Protein AF-A0A957DTJ6-F1 (afdb_monomer_lite)

Secondary structure (DSSP, 8-state):
--HHHHHHHHHHHHHHHHHHS----TTS-HHHHHHHHHHHHHHHHHHHHHHHHHHHHHHHHHHHHHTTS--TT---EEEEE--TT-SSEEEEEESSEEEEEESGGG-EEEEEEGGG-----------

Sequence (127 aa):
MTIKEAQARIKARVWQSVAQADLDLSALDKTTLESFVDLVTESALLEIDSELDTSMLATAKTEASEDEEEDEFGEEVLWQGRPLLSLVLNYTITNERIKITSGLLGKAHENVELIRVQDVDHSQTFG

Radius of gyration: 20.66 Å; chains: 1; bounding box: 50×24×60 Å

Foldseek 3Di:
DDPVVLLVVLLVVLVVVVVVDPDPPVPDDPVRVSVVSNVVSVVVLQVVQVVVFVVVVVVVVVVVVVVVPDPPPDWAWPDKDDPRSDPFWIWTDTPFWIWIFGDDVRPDIDTGGPVNCDDDDDDDDDD

pLDDT: mean 83.75, std 14.14, range [44.56, 96.25]

Structure (mmCIF, N/CA/C/O backbone):
data_AF-A0A957DTJ6-F1
#
_entry.id   AF-A0A957DTJ6-F1
#
loop_
_atom_site.group_PDB
_atom_site.id
_atom_site.type_symbol
_atom_site.label_atom_id
_atom_site.label_alt_id
_atom_site.label_comp_id
_atom_site.label_asym_id
_atom_site.label_entity_id
_atom_site.label_seq_id
_atom_site.pdbx_PDB_ins_code
_atom_site.Cartn_x
_atom_site.Cartn_y
_atom_site.Cartn_z
_atom_site.occupancy
_atom_site.B_iso_or_equiv
_atom_site.auth_seq_id
_atom_site.auth_comp_id
_atom_site.auth_asym_id
_atom_site.auth_atom_id
_atom_site.pdbx_PDB_model_num
ATOM 1 N N . MET A 1 1 ? -0.735 -13.110 1.089 1.00 58.22 1 MET A N 1
ATOM 2 C CA . MET A 1 1 ? -1.513 -12.390 2.113 1.00 58.22 1 MET A CA 1
ATOM 3 C C . MET A 1 1 ? -2.162 -11.217 1.420 1.00 58.22 1 MET A C 1
ATOM 5 O O . MET A 1 1 ? -1.460 -10.497 0.720 1.00 58.22 1 MET A O 1
ATOM 9 N N . THR A 1 2 ? -3.476 -11.080 1.521 1.00 71.81 2 THR A N 1
ATOM 10 C CA . THR A 1 2 ? -4.177 -9.940 0.916 1.00 71.81 2 THR A CA 1
ATOM 11 C C . THR A 1 2 ? -4.127 -8.732 1.854 1.00 71.81 2 THR A C 1
ATOM 13 O O . THR A 1 2 ? -4.026 -8.889 3.071 1.00 71.81 2 THR A O 1
ATOM 16 N N . ILE A 1 3 ? -4.223 -7.516 1.310 1.00 78.38 3 ILE A N 1
ATOM 17 C CA . ILE A 1 3 ? -4.280 -6.278 2.113 1.00 78.38 3 ILE A CA 1
ATOM 18 C C . ILE A 1 3 ? -5.437 -6.346 3.124 1.00 78.38 3 ILE A C 1
ATOM 20 O O . ILE A 1 3 ? -5.275 -5.999 4.291 1.00 78.38 3 ILE A O 1
ATOM 24 N N . LYS A 1 4 ? -6.579 -6.907 2.709 1.00 83.00 4 LYS A N 1
ATOM 25 C CA . LYS A 1 4 ? -7.757 -7.101 3.568 1.00 83.00 4 LYS A CA 1
ATOM 26 C C . LYS A 1 4 ? -7.481 -8.031 4.754 1.00 83.00 4 LYS A C 1
ATOM 28 O O . LYS A 1 4 ? -7.942 -7.763 5.859 1.00 83.00 4 LYS A O 1
ATOM 33 N N . GLU A 1 5 ? -6.705 -9.098 4.557 1.00 84.62 5 GLU A N 1
ATOM 34 C CA . GLU A 1 5 ? -6.275 -9.980 5.655 1.00 84.62 5 GLU A CA 1
ATOM 35 C C . GLU A 1 5 ? -5.333 -9.265 6.631 1.00 84.62 5 GLU A C 1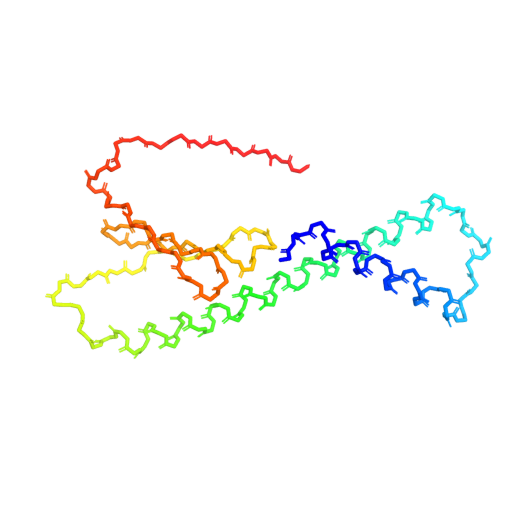
ATOM 37 O O . GLU A 1 5 ? -5.429 -9.469 7.843 1.00 84.62 5 GLU A O 1
ATOM 42 N N . ALA A 1 6 ? -4.417 -8.435 6.119 1.00 84.00 6 ALA A N 1
ATOM 43 C CA . ALA A 1 6 ? -3.513 -7.645 6.950 1.00 84.00 6 ALA A CA 1
ATOM 44 C C . ALA A 1 6 ? -4.282 -6.621 7.793 1.00 84.00 6 ALA A C 1
ATOM 46 O O . ALA A 1 6 ? -4.138 -6.621 9.016 1.00 84.00 6 ALA A O 1
ATOM 47 N N . GLN A 1 7 ? -5.170 -5.849 7.163 1.00 88.75 7 GLN A N 1
ATOM 48 C CA . GLN A 1 7 ? -6.058 -4.899 7.830 1.00 88.75 7 GLN A CA 1
ATOM 49 C C . GLN A 1 7 ? -6.900 -5.576 8.917 1.00 88.75 7 GLN A C 1
ATOM 51 O O . GLN A 1 7 ? -6.922 -5.111 10.053 1.00 88.75 7 GLN A O 1
ATOM 56 N N . ALA A 1 8 ? -7.541 -6.710 8.610 1.00 92.81 8 ALA A N 1
ATOM 57 C CA . ALA A 1 8 ? -8.366 -7.434 9.578 1.00 92.81 8 ALA A CA 1
ATOM 58 C C . ALA A 1 8 ? -7.559 -7.904 10.799 1.00 92.81 8 ALA A C 1
ATOM 60 O O . ALA A 1 8 ? -8.027 -7.797 11.934 1.00 92.81 8 ALA A O 1
ATOM 61 N N . ARG A 1 9 ? -6.329 -8.393 10.590 1.00 92.00 9 ARG A N 1
ATOM 62 C CA . ARG A 1 9 ? -5.455 -8.829 11.688 1.00 92.00 9 ARG A CA 1
ATOM 63 C C . ARG A 1 9 ? -4.956 -7.660 12.536 1.00 92.00 9 ARG A C 1
ATOM 65 O O . ARG A 1 9 ? -4.907 -7.804 13.756 1.00 92.00 9 ARG A O 1
ATOM 72 N N . ILE A 1 10 ? -4.600 -6.530 11.921 1.00 93.12 10 ILE A N 1
ATOM 73 C CA . ILE A 1 10 ? -4.205 -5.317 12.654 1.00 93.12 10 ILE A CA 1
ATOM 74 C C . ILE A 1 10 ? -5.397 -4.801 13.461 1.00 93.12 10 ILE A C 1
ATOM 76 O O . ILE A 1 10 ? -5.270 -4.636 14.671 1.00 93.12 10 ILE A O 1
ATOM 80 N N . LYS A 1 11 ? -6.581 -4.681 12.849 1.00 96.12 11 LYS A N 1
ATOM 81 C CA . LYS A 1 11 ? -7.815 -4.273 13.537 1.00 96.12 11 LYS A CA 1
ATOM 82 C C . LYS A 1 11 ? -8.124 -5.167 14.740 1.00 96.12 11 LYS A C 1
ATOM 84 O O . LYS A 1 11 ? -8.410 -4.671 15.827 1.00 96.12 11 LYS A O 1
ATOM 89 N N . ALA A 1 12 ? -8.020 -6.488 14.580 1.00 96.25 12 ALA A N 1
ATOM 90 C CA . ALA A 1 12 ? -8.219 -7.438 15.676 1.00 96.25 12 ALA A CA 1
ATOM 91 C C . ALA A 1 12 ? -7.196 -7.253 16.811 1.00 96.25 12 ALA A C 1
ATOM 93 O O . ALA A 1 12 ? -7.561 -7.322 17.985 1.00 96.25 12 ALA A O 1
ATOM 94 N N . ARG A 1 13 ? -5.927 -6.983 16.475 1.00 95.38 13 ARG A N 1
ATOM 95 C CA . ARG A 1 13 ? -4.882 -6.664 17.457 1.00 95.38 13 ARG A CA 1
ATOM 96 C C . ARG A 1 13 ? -5.172 -5.367 18.205 1.00 95.38 13 ARG A C 1
ATOM 98 O O . ARG A 1 13 ? -5.040 -5.363 19.423 1.00 95.38 13 ARG A O 1
ATOM 105 N N . VAL A 1 14 ? -5.608 -4.315 17.513 1.00 94.88 14 VAL A N 1
ATOM 106 C CA . VAL A 1 14 ? -5.985 -3.040 18.145 1.00 94.88 14 VAL A CA 1
ATOM 107 C C . VAL A 1 14 ? -7.130 -3.260 19.133 1.00 94.88 14 VAL A C 1
ATOM 109 O O . VAL A 1 14 ? -7.008 -2.871 20.290 1.00 94.88 14 VAL A O 1
ATOM 112 N N . TRP A 1 15 ? -8.192 -3.971 18.737 1.00 95.50 15 TRP A N 1
ATOM 113 C CA . TRP A 1 15 ? -9.288 -4.323 19.649 1.00 95.50 15 TRP A CA 1
ATOM 114 C C . TRP A 1 15 ? -8.828 -5.113 20.870 1.00 95.50 15 TRP A C 1
ATOM 116 O O . TRP A 1 15 ? -9.254 -4.830 21.989 1.00 95.50 15 TRP A O 1
ATOM 126 N N . GLN A 1 16 ? -7.949 -6.096 20.669 1.00 94.69 16 GLN A N 1
ATOM 127 C CA . GLN A 1 16 ? -7.376 -6.864 21.769 1.00 94.69 16 GLN A CA 1
ATOM 128 C C . GLN A 1 16 ? -6.608 -5.956 22.739 1.00 94.69 16 GLN A C 1
ATOM 130 O O . GLN A 1 16 ? -6.773 -6.091 23.949 1.00 94.69 16 GLN A O 1
ATOM 135 N N . SER A 1 17 ? -5.798 -5.030 22.225 1.00 93.88 17 SER A N 1
ATOM 136 C CA . SER A 1 17 ? -5.056 -4.067 23.040 1.00 93.88 17 SER A CA 1
ATOM 137 C C . SER A 1 17 ? -5.982 -3.117 23.790 1.00 93.88 17 SER A C 1
ATOM 139 O O . SER A 1 17 ? -5.761 -2.890 24.972 1.00 93.88 17 SER A O 1
ATOM 141 N N . VAL A 1 18 ? -7.046 -2.625 23.152 1.00 91.38 18 VAL A N 1
ATOM 142 C CA . VAL A 1 18 ? -8.070 -1.789 23.797 1.00 91.38 18 VAL A CA 1
ATOM 143 C C . VAL A 1 18 ? -8.731 -2.533 24.960 1.00 91.38 18 VAL A C 1
ATOM 145 O O . VAL A 1 18 ? -8.869 -1.971 26.037 1.00 91.38 18 VAL A O 1
ATOM 148 N N . ALA A 1 19 ? -9.083 -3.810 24.778 1.00 89.44 19 ALA A N 1
ATOM 149 C CA . ALA A 1 19 ? -9.712 -4.622 25.822 1.00 89.44 19 ALA A CA 1
ATOM 150 C C . ALA A 1 19 ? -8.771 -4.981 26.988 1.00 89.44 19 ALA A C 1
ATOM 152 O O . ALA A 1 19 ? -9.236 -5.318 28.074 1.00 89.44 19 ALA A O 1
ATOM 153 N N . GLN A 1 20 ? -7.457 -4.969 26.752 1.00 91.56 20 GLN A N 1
ATOM 154 C CA . GLN A 1 20 ? -6.433 -5.242 27.765 1.00 91.56 20 GLN A CA 1
ATOM 155 C C . GLN A 1 20 ? -5.899 -3.971 28.430 1.00 91.56 20 GLN A C 1
ATOM 157 O O . GLN A 1 20 ? -5.244 -4.060 29.468 1.00 91.56 20 GLN A O 1
ATOM 162 N N . ALA A 1 21 ? -6.132 -2.809 27.824 1.00 89.12 21 ALA A N 1
ATOM 163 C CA . ALA A 1 21 ? -5.700 -1.537 28.357 1.00 89.12 21 ALA A CA 1
ATOM 164 C C . ALA A 1 21 ? -6.627 -1.116 29.500 1.00 89.12 21 ALA A C 1
ATOM 166 O O . ALA A 1 21 ? -7.848 -1.184 29.387 1.00 89.12 21 ALA A O 1
ATOM 167 N N . ASP A 1 22 ? -6.037 -0.639 30.592 1.00 87.56 22 ASP A N 1
ATOM 168 C CA . ASP A 1 22 ? -6.770 -0.077 31.728 1.00 87.56 22 ASP A CA 1
ATOM 169 C C . ASP A 1 22 ? -7.182 1.374 31.420 1.00 87.56 22 ASP A C 1
ATOM 171 O O . ASP A 1 22 ? -6.728 2.333 32.042 1.00 87.56 22 ASP A O 1
ATOM 175 N N . LEU A 1 23 ? -7.955 1.543 30.344 1.00 86.69 23 LEU A N 1
ATOM 176 C CA . LEU A 1 23 ? -8.466 2.830 29.883 1.00 86.69 23 LEU A CA 1
ATOM 177 C C . LEU A 1 23 ? -9.946 2.935 30.235 1.00 86.69 23 LEU A C 1
ATOM 179 O O . LEU A 1 23 ? -10.736 2.044 29.921 1.00 86.69 23 LEU A O 1
ATOM 183 N N . ASP A 1 24 ? -10.340 4.059 30.828 1.00 86.94 24 ASP A N 1
ATOM 184 C CA . ASP A 1 24 ? -11.755 4.368 30.996 1.00 86.94 24 ASP A CA 1
ATOM 185 C C . ASP A 1 24 ? -12.345 4.838 29.662 1.00 86.94 24 ASP A C 1
ATOM 187 O O . ASP A 1 24 ? -12.155 5.975 29.228 1.00 86.94 24 ASP A O 1
ATOM 191 N N . LEU A 1 25 ? -13.050 3.926 28.994 1.00 87.06 25 LEU A N 1
ATOM 192 C CA . LEU A 1 25 ? -13.730 4.173 27.721 1.00 87.06 25 LEU A CA 1
ATOM 193 C C . LEU A 1 25 ? -15.242 4.347 27.896 1.00 87.06 25 LEU A C 1
ATOM 195 O O . LEU A 1 25 ? -15.966 4.426 26.907 1.00 87.06 25 LEU A O 1
ATOM 199 N N . SER A 1 26 ? -15.733 4.412 29.139 1.00 85.81 26 SER A N 1
ATOM 200 C CA . SER A 1 26 ? -17.171 4.469 29.440 1.00 85.81 26 SER A CA 1
ATOM 201 C C . SER A 1 26 ? -17.867 5.717 28.885 1.00 85.81 26 SER A C 1
ATOM 203 O O . SER A 1 26 ? -19.078 5.705 28.670 1.00 85.81 26 SER A O 1
ATOM 205 N N . ALA A 1 27 ? -17.102 6.779 28.619 1.00 88.94 27 ALA A N 1
ATOM 206 C CA . ALA A 1 27 ? -17.588 8.025 28.038 1.00 88.94 27 ALA A CA 1
ATOM 207 C C . ALA A 1 27 ? -17.780 7.977 26.508 1.00 88.94 27 ALA A C 1
ATOM 209 O O . ALA A 1 27 ? -18.380 8.896 25.951 1.00 88.94 27 ALA A O 1
ATOM 210 N N . LEU A 1 28 ? -17.269 6.948 25.822 1.00 90.25 28 LEU A N 1
ATOM 211 C CA . LEU A 1 28 ? -17.372 6.811 24.368 1.00 90.25 28 LEU A CA 1
ATOM 212 C C . LEU A 1 28 ? -18.541 5.898 23.995 1.00 90.25 28 LEU A C 1
ATOM 214 O O . LEU A 1 28 ? -18.685 4.797 24.526 1.00 90.25 28 LEU A O 1
ATOM 218 N N . ASP A 1 29 ? -19.355 6.320 23.030 1.00 94.19 29 ASP A N 1
ATOM 219 C CA . ASP A 1 29 ? -20.317 5.412 22.419 1.00 94.19 29 ASP A CA 1
ATOM 220 C C . ASP A 1 29 ? -19.608 4.411 21.491 1.00 94.19 29 ASP A C 1
ATOM 222 O O . ASP A 1 29 ? -18.492 4.627 21.008 1.00 94.19 29 ASP A O 1
ATOM 226 N N . LYS A 1 30 ? -20.290 3.298 21.216 1.00 90.19 30 LYS A N 1
ATOM 227 C CA . LYS A 1 30 ? -19.746 2.199 20.414 1.00 90.19 30 LYS A CA 1
ATOM 228 C C . LYS A 1 30 ? -19.304 2.644 19.014 1.00 90.19 30 LYS A C 1
ATOM 230 O O . LYS A 1 30 ? -18.281 2.169 18.533 1.00 90.19 30 LYS A O 1
ATOM 235 N N . THR A 1 31 ? -20.042 3.553 18.383 1.00 95.06 31 THR A N 1
ATOM 236 C CA . THR A 1 31 ? -19.760 4.035 17.022 1.00 95.06 31 THR A CA 1
ATOM 237 C C . THR A 1 31 ? -18.474 4.849 16.998 1.00 95.06 31 THR A C 1
ATOM 239 O O . THR A 1 31 ? -17.628 4.659 16.122 1.00 95.06 31 THR A O 1
ATOM 242 N N . THR A 1 32 ? -18.301 5.728 17.988 1.00 94.75 32 THR A N 1
ATOM 243 C CA . THR A 1 32 ? -17.081 6.528 18.141 1.00 94.75 32 THR A CA 1
ATOM 244 C C . THR A 1 32 ? -15.872 5.634 18.404 1.00 94.75 32 THR A C 1
ATOM 246 O O . THR A 1 32 ? -14.827 5.821 17.782 1.00 94.75 32 THR A O 1
ATOM 249 N N . LEU A 1 33 ? -16.015 4.620 19.264 1.00 93.19 33 LEU A N 1
ATOM 250 C CA . LEU A 1 33 ? -14.932 3.675 19.541 1.00 93.19 33 LEU A CA 1
ATOM 251 C C . LEU A 1 33 ? -14.558 2.839 18.306 1.00 93.19 33 LEU A C 1
ATOM 253 O O . LEU A 1 33 ? -13.375 2.670 18.020 1.00 93.19 33 LEU A O 1
ATOM 257 N N . GLU A 1 34 ? -15.543 2.347 17.549 1.00 94.75 34 GLU A N 1
ATOM 258 C CA . GLU A 1 34 ? -15.306 1.630 16.289 1.00 94.75 34 GLU A CA 1
ATOM 259 C C . GLU A 1 34 ? -14.576 2.506 15.265 1.00 94.75 34 GLU A C 1
ATOM 261 O O . GLU A 1 34 ? -13.567 2.074 14.708 1.00 94.75 34 GLU A O 1
ATOM 266 N N . SER A 1 35 ? -15.024 3.753 15.094 1.00 95.31 35 SER A N 1
ATOM 267 C CA . SER A 1 35 ? -14.408 4.716 14.170 1.00 95.31 35 SER A CA 1
ATOM 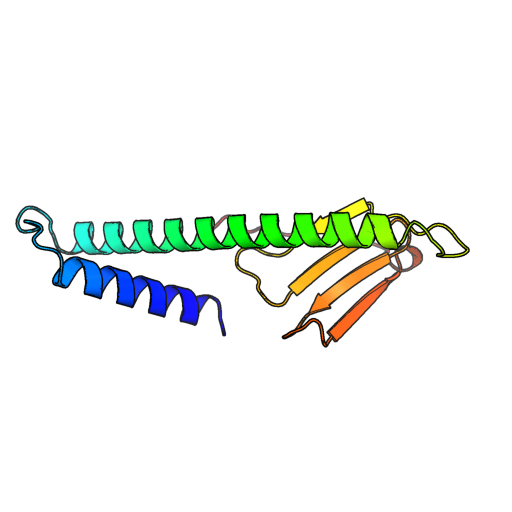268 C C . SER A 1 35 ? -12.970 5.053 14.569 1.00 95.31 35 SER A C 1
ATOM 270 O O . SER A 1 35 ? -12.096 5.170 13.714 1.00 95.31 35 SER A O 1
ATOM 272 N N . PHE A 1 36 ? -12.699 5.165 15.873 1.00 93.88 36 PHE A N 1
ATOM 273 C CA . PHE A 1 36 ? -11.347 5.373 16.385 1.00 93.88 36 PHE A CA 1
ATOM 274 C C . PHE A 1 36 ? -10.435 4.178 16.085 1.00 93.88 36 PHE A C 1
ATOM 276 O O . PHE A 1 36 ? -9.316 4.359 15.608 1.00 93.88 36 PHE A O 1
ATOM 283 N N . VAL A 1 37 ? -10.909 2.952 16.320 1.00 94.88 37 VAL A N 1
ATOM 284 C CA . VAL A 1 37 ? -10.134 1.742 16.005 1.00 94.88 37 VAL A CA 1
ATOM 285 C C . VAL A 1 37 ? -9.858 1.634 14.503 1.00 94.88 37 VAL A C 1
ATOM 287 O O . VAL A 1 37 ? -8.757 1.232 14.116 1.00 94.88 37 VAL A O 1
ATOM 290 N N . ASP A 1 38 ? -10.819 2.011 13.661 1.00 95.12 38 ASP A N 1
ATOM 291 C CA . ASP A 1 38 ? -10.631 2.060 12.210 1.00 95.12 38 ASP A CA 1
ATOM 292 C C . ASP A 1 38 ? -9.563 3.079 11.806 1.00 95.12 38 ASP A C 1
ATOM 294 O O . ASP A 1 38 ? -8.620 2.708 11.106 1.00 95.12 38 ASP A O 1
ATOM 298 N N . LEU A 1 39 ? -9.624 4.299 12.343 1.00 96.12 39 LEU A N 1
ATOM 299 C CA . LEU A 1 39 ? -8.619 5.337 12.102 1.00 96.12 39 LEU A CA 1
ATOM 300 C C . LEU A 1 39 ? -7.207 4.898 12.523 1.00 96.12 39 LEU A C 1
ATOM 302 O O . LEU A 1 39 ? -6.240 5.106 11.788 1.00 96.12 39 LEU A O 1
ATOM 306 N N . VAL A 1 40 ? -7.073 4.272 13.697 1.00 95.69 40 VAL A N 1
ATOM 307 C CA . VAL A 1 40 ? -5.784 3.758 14.191 1.00 95.69 40 VAL A CA 1
ATOM 308 C C . VAL A 1 40 ? -5.265 2.636 13.295 1.00 95.69 40 VAL A C 1
ATOM 310 O O . VAL A 1 40 ? -4.075 2.590 12.990 1.00 95.69 40 VAL A O 1
ATOM 313 N N . THR A 1 41 ? -6.147 1.737 12.853 1.00 94.56 41 THR A N 1
ATOM 314 C CA . THR A 1 41 ? -5.781 0.642 11.945 1.00 94.56 41 THR A CA 1
ATOM 315 C C . THR A 1 41 ? -5.284 1.183 10.607 1.00 94.56 41 THR A C 1
ATOM 317 O O . THR A 1 41 ? -4.273 0.707 10.097 1.00 94.56 41 THR A O 1
ATOM 320 N N . GLU A 1 42 ? -5.979 2.171 10.046 1.00 92.81 42 GLU A N 1
ATOM 321 C CA . GLU A 1 42 ? -5.600 2.821 8.792 1.00 92.81 42 GLU A CA 1
ATOM 322 C C . GLU A 1 42 ? -4.262 3.551 8.923 1.0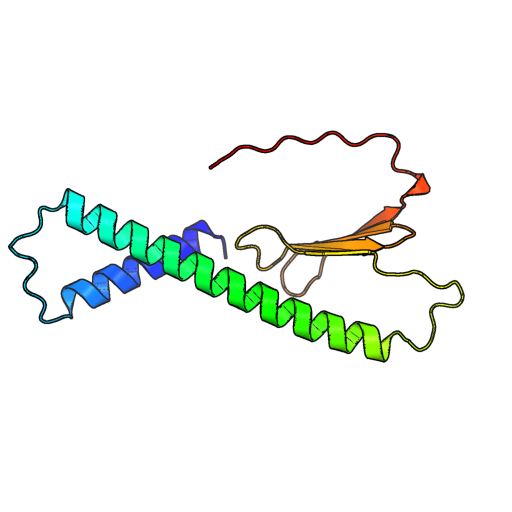0 92.81 42 GLU A C 1
ATOM 324 O O . GLU A 1 42 ? -3.361 3.332 8.118 1.00 92.81 42 GLU A O 1
ATOM 329 N N . SER A 1 43 ? -4.086 4.327 9.993 1.00 93.69 43 SER A N 1
ATOM 330 C CA . SER A 1 43 ? -2.829 5.034 10.262 1.00 93.69 43 SER A CA 1
ATOM 331 C C . SER A 1 43 ? -1.651 4.063 10.410 1.00 93.69 43 SER A C 1
ATOM 333 O O . SER A 1 43 ? -0.582 4.297 9.857 1.00 93.69 43 SER A O 1
ATOM 335 N N . ALA A 1 44 ? -1.850 2.932 11.097 1.00 92.56 44 ALA A N 1
ATOM 336 C CA . ALA A 1 44 ? -0.825 1.897 11.230 1.00 92.56 44 ALA A CA 1
ATOM 337 C C . ALA A 1 44 ? -0.474 1.234 9.888 1.00 92.56 44 ALA A C 1
ATOM 339 O O . ALA A 1 44 ? 0.684 0.901 9.652 1.00 92.56 44 ALA A O 1
ATOM 340 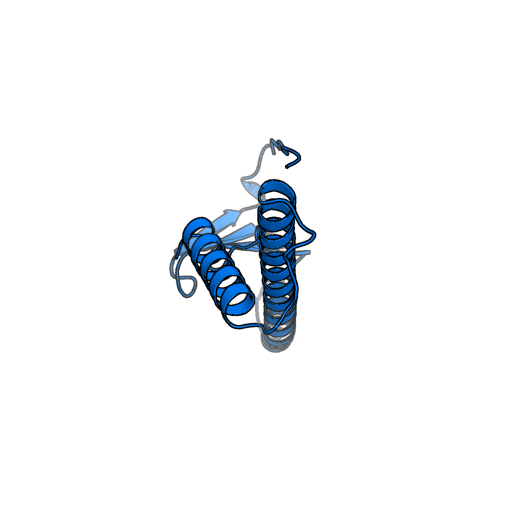N N . LEU A 1 45 ? -1.460 1.029 9.009 1.00 90.56 45 LEU A N 1
ATOM 341 C CA . LEU A 1 45 ? -1.216 0.504 7.666 1.00 90.56 45 LEU A CA 1
ATOM 342 C C . LEU A 1 45 ? -0.394 1.482 6.823 1.00 90.56 45 LEU A C 1
ATOM 344 O O . LEU A 1 45 ? 0.548 1.046 6.169 1.00 90.56 45 LEU A O 1
ATOM 348 N N . LEU A 1 46 ? -0.722 2.775 6.863 1.00 91.06 46 LEU A N 1
ATOM 349 C CA . LEU A 1 46 ? 0.017 3.808 6.134 1.00 91.06 46 LEU A CA 1
ATOM 350 C C . LEU A 1 46 ? 1.465 3.936 6.620 1.00 91.06 46 LEU A C 1
ATOM 352 O O . LEU A 1 46 ? 2.367 4.071 5.801 1.00 91.06 46 LEU A O 1
ATOM 356 N N . GLU A 1 47 ? 1.701 3.822 7.927 1.00 92.25 47 GLU A N 1
ATOM 357 C CA . GLU A 1 47 ? 3.060 3.827 8.479 1.00 92.25 47 GLU A CA 1
ATOM 358 C C . GLU A 1 47 ? 3.876 2.627 7.980 1.00 92.25 47 GLU A C 1
ATOM 360 O O . GLU A 1 47 ? 5.004 2.779 7.518 1.00 92.25 47 GLU A O 1
ATOM 365 N N . ILE A 1 48 ? 3.284 1.425 8.003 1.00 88.31 48 ILE A N 1
ATOM 366 C CA . ILE A 1 48 ? 3.926 0.221 7.454 1.00 88.31 48 ILE A CA 1
ATOM 367 C C . ILE A 1 48 ? 4.241 0.411 5.968 1.00 88.31 48 ILE A C 1
ATOM 369 O O . ILE A 1 48 ? 5.287 -0.037 5.502 1.00 88.31 48 ILE A O 1
ATOM 373 N N . ASP A 1 49 ? 3.349 1.057 5.221 1.00 89.12 49 ASP A N 1
ATOM 374 C CA . ASP A 1 49 ? 3.580 1.346 3.812 1.00 89.12 49 ASP A CA 1
ATOM 375 C C . ASP A 1 49 ? 4.764 2.299 3.602 1.00 89.12 49 ASP A C 1
ATOM 377 O O . ASP A 1 49 ? 5.656 2.012 2.810 1.00 89.12 49 ASP A O 1
ATOM 381 N N . SER A 1 50 ? 4.842 3.379 4.375 1.00 87.94 50 SER A N 1
ATOM 382 C CA . SER A 1 50 ? 5.969 4.317 4.324 1.00 87.94 50 SER A CA 1
ATOM 383 C C . SER A 1 50 ? 7.316 3.638 4.624 1.00 87.94 50 SER A C 1
ATOM 385 O O . SER A 1 50 ? 8.327 3.895 3.962 1.00 87.94 50 SER A O 1
ATOM 387 N N . GLU A 1 51 ? 7.342 2.722 5.594 1.00 88.00 51 GLU A N 1
ATOM 388 C CA . GLU A 1 51 ? 8.542 1.947 5.934 1.00 88.00 51 GLU A CA 1
ATOM 389 C C . GLU A 1 51 ? 8.969 1.004 4.800 1.00 88.00 51 GLU A C 1
ATOM 391 O O . GLU A 1 51 ? 10.156 0.878 4.487 1.00 88.00 51 GLU A O 1
ATOM 396 N N . LEU A 1 52 ? 8.005 0.362 4.138 1.00 84.88 52 LEU A N 1
ATOM 397 C CA . LEU A 1 52 ? 8.274 -0.506 2.994 1.00 84.88 52 LEU A CA 1
ATOM 398 C C . LEU A 1 52 ? 8.821 0.285 1.793 1.00 84.88 52 LEU A C 1
ATOM 400 O O . LEU A 1 52 ? 9.743 -0.194 1.132 1.00 84.88 52 LEU A O 1
ATOM 404 N N . ASP A 1 53 ? 8.318 1.498 1.544 1.00 82.69 53 ASP A N 1
ATOM 405 C CA . ASP A 1 53 ? 8.872 2.401 0.523 1.00 82.69 53 ASP A CA 1
ATOM 406 C C . ASP A 1 53 ? 10.313 2.801 0.849 1.00 82.69 53 ASP A C 1
ATOM 408 O O . ASP A 1 53 ? 11.191 2.739 -0.012 1.00 82.69 53 ASP A O 1
ATOM 412 N N . THR A 1 54 ? 10.584 3.146 2.108 1.00 82.38 54 THR A N 1
ATOM 413 C CA . THR A 1 54 ? 11.930 3.523 2.561 1.00 82.38 54 THR A CA 1
ATOM 414 C C . THR A 1 54 ? 12.920 2.368 2.401 1.00 82.38 54 THR A C 1
ATOM 416 O O . THR A 1 54 ? 14.034 2.568 1.913 1.00 82.38 54 THR A O 1
ATOM 419 N N . SER A 1 55 ? 12.510 1.145 2.755 1.00 78.75 55 SER A N 1
ATOM 420 C CA . SER A 1 55 ? 13.328 -0.056 2.559 1.00 78.75 55 SER A CA 1
ATOM 421 C C . SER A 1 55 ? 13.619 -0.316 1.080 1.00 78.75 55 SER A C 1
ATOM 423 O O . SER A 1 55 ? 14.749 -0.654 0.743 1.00 78.75 55 SER A O 1
ATOM 425 N N . MET A 1 56 ? 12.627 -0.156 0.201 1.00 73.25 56 MET A N 1
ATOM 426 C CA . MET A 1 56 ? 12.801 -0.336 -1.244 1.00 73.25 56 MET A CA 1
ATOM 427 C C . MET A 1 56 ? 13.756 0.701 -1.835 1.00 73.25 56 MET A C 1
ATOM 429 O O . MET A 1 56 ? 14.660 0.342 -2.583 1.00 73.25 56 MET A O 1
ATOM 433 N N . LEU A 1 57 ? 13.601 1.975 -1.467 1.00 68.81 57 LEU A N 1
ATOM 434 C CA . LEU A 1 57 ? 14.499 3.046 -1.907 1.00 68.81 57 LEU A CA 1
ATOM 435 C C . LEU A 1 57 ? 15.942 2.810 -1.441 1.00 68.81 57 LEU A C 1
ATOM 437 O O . LEU A 1 57 ? 16.885 3.130 -2.165 1.00 68.81 57 LEU A O 1
ATOM 441 N N . ALA A 1 58 ? 16.131 2.234 -0.251 1.00 69.25 58 ALA A N 1
ATOM 442 C CA . ALA A 1 58 ? 17.451 1.848 0.233 1.00 69.25 58 ALA A CA 1
ATOM 443 C C . ALA A 1 58 ? 18.065 0.721 -0.617 1.00 69.25 58 ALA A C 1
ATOM 445 O O . ALA A 1 58 ? 19.225 0.837 -1.006 1.00 69.25 58 ALA A O 1
ATOM 446 N N . THR A 1 59 ? 17.293 -0.319 -0.954 1.00 65.75 59 THR A N 1
ATOM 447 C CA . THR A 1 59 ? 17.741 -1.413 -1.835 1.00 65.75 59 THR A CA 1
ATOM 448 C C . THR A 1 59 ? 18.058 -0.917 -3.244 1.00 65.75 59 THR A C 1
ATOM 450 O O . THR A 1 59 ? 19.131 -1.214 -3.753 1.00 65.75 59 THR A O 1
ATOM 453 N N . ALA A 1 60 ? 17.197 -0.082 -3.832 1.00 62.06 60 ALA A N 1
ATOM 454 C CA . ALA A 1 60 ? 17.412 0.501 -5.154 1.00 62.06 60 ALA A CA 1
ATOM 455 C C . ALA A 1 60 ? 18.683 1.354 -5.229 1.00 62.06 60 ALA A C 1
ATOM 457 O O . ALA A 1 60 ? 19.380 1.345 -6.235 1.00 62.06 60 ALA A O 1
ATOM 458 N N . LYS A 1 61 ? 19.015 2.085 -4.158 1.00 59.25 61 LYS A N 1
ATOM 459 C CA . LYS A 1 61 ? 20.256 2.863 -4.093 1.00 59.25 61 LYS A CA 1
ATOM 460 C C . LYS A 1 61 ? 21.497 1.969 -4.026 1.00 59.25 61 LYS A C 1
ATOM 462 O O . LYS A 1 61 ? 22.541 2.358 -4.542 1.0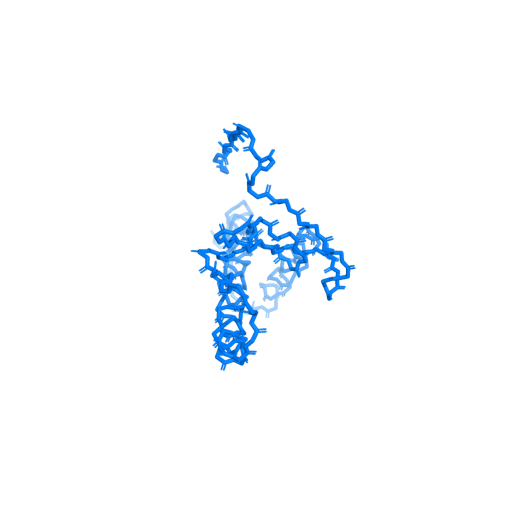0 59.25 61 LYS A O 1
ATOM 467 N N . THR A 1 62 ? 21.397 0.807 -3.384 1.00 58.50 62 THR A N 1
ATOM 468 C CA . THR A 1 62 ? 22.470 -0.195 -3.351 1.00 58.50 62 THR A CA 1
ATOM 469 C C . THR A 1 62 ? 22.622 -0.890 -4.704 1.00 58.50 62 THR A C 1
ATOM 471 O O . THR A 1 62 ? 23.731 -0.943 -5.211 1.00 58.50 62 THR A O 1
ATOM 474 N N . GLU A 1 63 ? 21.528 -1.311 -5.340 1.00 54.69 63 GLU A N 1
ATOM 475 C CA . GLU A 1 63 ? 21.559 -1.917 -6.683 1.00 54.69 63 GLU A CA 1
ATOM 476 C C . GLU A 1 63 ? 22.058 -0.919 -7.740 1.00 54.69 63 GLU A C 1
ATOM 478 O O . GLU A 1 63 ? 22.967 -1.234 -8.492 1.00 54.69 63 GLU A O 1
ATOM 483 N N . ALA A 1 64 ? 21.607 0.339 -7.707 1.00 53.50 64 ALA A N 1
ATOM 484 C CA . ALA A 1 64 ? 22.100 1.384 -8.609 1.00 53.50 64 ALA A CA 1
ATOM 485 C C . ALA A 1 64 ? 23.584 1.743 -8.410 1.00 53.50 64 ALA A C 1
ATOM 487 O O . ALA A 1 64 ? 24.150 2.404 -9.268 1.00 53.50 64 ALA A O 1
ATOM 488 N N . SER A 1 65 ? 24.208 1.356 -7.290 1.00 51.41 65 SER A N 1
ATOM 489 C CA . SER A 1 65 ? 25.655 1.524 -7.080 1.00 51.41 65 SER A CA 1
ATOM 490 C C . SER A 1 65 ? 26.466 0.257 -7.373 1.00 51.41 65 SER A C 1
ATOM 492 O O . SER A 1 65 ? 27.689 0.339 -7.450 1.00 51.41 65 SER A O 1
ATOM 494 N N . GLU A 1 66 ? 25.806 -0.886 -7.577 1.00 45.56 66 GLU A N 1
ATOM 495 C CA . GLU A 1 66 ? 26.415 -2.134 -8.058 1.00 45.56 66 GLU A CA 1
ATOM 496 C C . GLU A 1 66 ? 26.233 -2.305 -9.585 1.00 45.56 66 GLU A C 1
ATOM 498 O O . GLU A 1 66 ? 27.126 -2.842 -10.233 1.00 45.56 66 GLU A O 1
ATOM 503 N N . ASP A 1 67 ? 25.169 -1.745 -10.177 1.00 44.88 67 ASP A N 1
ATOM 504 C CA . ASP A 1 67 ? 24.876 -1.729 -11.625 1.00 44.88 67 ASP A CA 1
ATOM 505 C C . ASP A 1 67 ? 25.578 -0.582 -12.398 1.00 44.88 67 ASP A C 1
ATOM 507 O O . ASP A 1 67 ? 25.388 -0.423 -13.604 1.00 44.88 67 ASP A O 1
ATOM 511 N N . GLU A 1 68 ? 26.428 0.226 -11.744 1.00 44.56 68 GLU A N 1
ATOM 512 C CA . GLU A 1 68 ? 27.341 1.150 -12.452 1.00 44.56 68 GLU A CA 1
ATOM 513 C C . GLU A 1 68 ? 28.442 0.396 -13.237 1.00 44.56 68 GLU A C 1
ATOM 515 O O . GLU A 1 68 ? 29.157 1.001 -14.042 1.00 44.56 68 GLU A O 1
ATOM 520 N N . GLU A 1 69 ? 28.547 -0.928 -13.068 1.00 44.97 69 GLU A N 1
ATOM 521 C CA . GLU A 1 69 ? 29.343 -1.820 -13.912 1.00 44.97 69 GLU A CA 1
ATOM 522 C C . GLU A 1 69 ? 28.430 -2.694 -14.807 1.00 44.97 69 GLU A C 1
ATOM 524 O O . GLU A 1 69 ? 27.959 -3.750 -14.404 1.00 44.97 69 GLU A O 1
ATOM 529 N N . GLU A 1 70 ? 28.270 -2.258 -16.065 1.00 48.28 70 GLU A N 1
ATOM 530 C CA . GLU A 1 70 ? 27.884 -3.051 -17.254 1.00 48.28 70 GLU A CA 1
ATOM 531 C C . GLU A 1 70 ? 26.391 -3.375 -17.513 1.00 48.28 70 GLU A C 1
ATOM 533 O O . GLU A 1 70 ? 25.968 -4.525 -17.459 1.00 48.28 70 GLU A O 1
ATOM 538 N N . ASP A 1 71 ? 25.657 -2.403 -18.072 1.00 50.31 71 ASP A N 1
ATOM 539 C CA . ASP A 1 71 ? 24.843 -2.674 -19.270 1.00 50.31 71 ASP A CA 1
ATOM 540 C C . ASP A 1 71 ? 25.522 -1.978 -20.462 1.00 50.31 71 ASP A C 1
ATOM 542 O O . ASP A 1 71 ? 25.650 -0.753 -20.492 1.00 50.31 71 ASP A O 1
ATOM 546 N N . GLU A 1 72 ? 25.971 -2.750 -21.458 1.00 52.25 72 GLU A N 1
ATOM 547 C CA . GLU A 1 72 ? 26.783 -2.324 -22.625 1.00 52.25 72 GLU A CA 1
ATOM 548 C C . GLU A 1 72 ? 26.132 -1.197 -23.479 1.00 52.25 72 GLU A C 1
ATOM 550 O O . GLU A 1 72 ? 26.751 -0.670 -24.405 1.00 52.25 72 GLU A O 1
ATOM 555 N N . PHE A 1 73 ? 24.899 -0.781 -23.146 1.00 57.47 73 PHE A N 1
ATOM 556 C CA . PHE A 1 73 ? 24.091 0.225 -23.847 1.00 57.47 73 PHE A CA 1
ATOM 557 C C . PHE A 1 73 ? 23.497 1.354 -22.969 1.00 57.47 73 PHE A C 1
ATOM 559 O O . PHE A 1 73 ? 22.897 2.270 -23.531 1.00 57.47 73 PHE A O 1
ATOM 566 N N . GLY A 1 74 ? 23.699 1.367 -21.643 1.00 70.25 74 GLY A N 1
ATOM 567 C CA . GLY A 1 74 ? 23.304 2.499 -20.782 1.00 70.25 74 GLY A CA 1
ATOM 568 C C . GLY A 1 74 ? 21.794 2.667 -20.530 1.00 70.25 74 GLY A C 1
ATOM 569 O O . GLY A 1 74 ? 21.275 3.785 -20.623 1.00 70.25 74 GLY A O 1
ATOM 570 N N . GLU A 1 75 ? 21.078 1.583 -20.215 1.00 82.00 75 GLU A N 1
ATOM 571 C CA . GLU A 1 75 ? 19.690 1.675 -19.735 1.00 82.00 75 GLU A CA 1
ATOM 572 C C . GLU A 1 75 ? 19.659 2.413 -18.375 1.00 82.00 75 GLU A C 1
ATOM 574 O O . GLU A 1 75 ? 20.308 2.002 -17.418 1.00 82.00 75 GLU A O 1
ATOM 579 N N . GLU A 1 76 ? 18.910 3.516 -18.274 1.00 87.06 76 GLU A N 1
ATOM 580 C CA . GLU A 1 76 ? 18.831 4.361 -17.070 1.00 87.06 76 GLU A CA 1
ATOM 581 C C . GLU A 1 76 ? 17.450 4.244 -16.419 1.00 87.06 76 GLU A C 1
ATOM 583 O O . GLU A 1 76 ? 16.421 4.350 -17.093 1.00 87.06 76 GLU A O 1
ATOM 588 N N . VAL A 1 77 ? 17.408 4.067 -15.095 1.00 89.50 77 VAL A N 1
ATOM 589 C CA . VAL A 1 77 ? 16.165 4.080 -14.312 1.00 89.50 77 VAL A CA 1
ATOM 590 C C . VAL A 1 77 ? 15.642 5.512 -14.175 1.00 89.50 77 VAL A C 1
ATOM 592 O O . VAL A 1 77 ? 16.266 6.358 -13.545 1.00 89.50 77 VAL A O 1
ATOM 595 N N . LEU A 1 78 ? 14.444 5.765 -14.703 1.00 91.12 78 LEU A N 1
ATOM 596 C CA . LEU A 1 78 ? 13.766 7.063 -14.633 1.00 91.12 78 LEU A CA 1
ATOM 597 C C . LEU A 1 78 ? 12.827 7.169 -13.428 1.00 91.12 78 LEU A C 1
ATOM 599 O O . LEU A 1 78 ? 12.627 8.255 -12.882 1.00 91.12 78 LEU A O 1
ATOM 603 N N . TRP A 1 79 ? 12.207 6.056 -13.031 1.00 91.12 79 TRP A N 1
ATOM 604 C CA . TRP A 1 79 ? 11.281 6.019 -11.904 1.00 91.12 79 TRP A CA 1
ATOM 605 C C . TRP A 1 79 ? 11.140 4.610 -11.334 1.00 91.12 79 TRP A C 1
ATOM 607 O O . TRP A 1 79 ? 11.190 3.621 -12.065 1.00 91.12 79 TRP A O 1
ATOM 617 N N . GLN A 1 80 ? 10.899 4.524 -10.029 1.00 90.50 80 GLN A N 1
ATOM 618 C CA . GLN A 1 80 ? 10.561 3.286 -9.336 1.00 90.50 80 GLN A CA 1
ATOM 619 C C . GLN A 1 80 ? 9.466 3.542 -8.308 1.00 90.50 80 GLN A C 1
ATOM 621 O O . GLN A 1 80 ? 9.439 4.591 -7.662 1.00 90.50 80 GLN A O 1
ATOM 626 N N . GLY A 1 81 ? 8.583 2.564 -8.128 1.00 90.38 81 GLY A N 1
ATOM 627 C CA . GLY A 1 81 ? 7.560 2.624 -7.094 1.00 90.38 81 GLY A CA 1
ATOM 628 C C . GLY A 1 81 ? 6.704 1.370 -7.018 1.00 90.38 81 GLY A C 1
ATOM 629 O O . GLY A 1 81 ? 6.876 0.408 -7.770 1.00 90.38 81 GLY A O 1
ATOM 630 N N . ARG A 1 82 ? 5.747 1.383 -6.094 1.00 90.06 82 ARG A N 1
ATOM 631 C CA . ARG A 1 82 ? 4.804 0.285 -5.874 1.00 90.06 82 ARG A CA 1
ATOM 632 C C . ARG A 1 82 ? 3.417 0.823 -5.537 1.00 90.06 82 ARG A C 1
ATOM 634 O O . ARG A 1 82 ? 3.305 1.944 -5.046 1.00 90.06 82 ARG A O 1
ATOM 641 N N . PRO A 1 83 ? 2.345 0.060 -5.794 1.00 88.88 83 PRO A N 1
ATOM 642 C CA . PRO A 1 83 ? 1.022 0.445 -5.323 1.00 88.88 83 PRO A CA 1
ATOM 643 C C . PRO A 1 83 ? 0.961 0.509 -3.796 1.00 88.88 83 PRO A C 1
ATOM 645 O O . PRO A 1 83 ? 1.621 -0.279 -3.117 1.00 88.88 83 PRO A O 1
ATOM 648 N N . LEU A 1 84 ? 0.089 1.377 -3.280 1.00 85.12 84 LEU A N 1
ATOM 649 C CA . LEU A 1 84 ? -0.210 1.497 -1.853 1.00 85.12 84 LEU A CA 1
ATOM 650 C C . LEU A 1 84 ? -0.493 0.114 -1.234 1.00 85.12 84 LEU A C 1
ATOM 652 O O . LEU A 1 84 ? -1.339 -0.639 -1.731 1.00 85.12 84 LEU A O 1
ATOM 656 N N . LEU A 1 85 ? 0.208 -0.215 -0.146 1.00 84.19 85 LEU A N 1
ATOM 657 C CA . LEU A 1 85 ? 0.124 -1.479 0.602 1.00 84.19 85 LEU A CA 1
ATOM 658 C C . LEU A 1 85 ? 0.504 -2.736 -0.199 1.00 84.19 85 LEU A C 1
ATOM 660 O O . LEU A 1 85 ? 0.245 -3.865 0.236 1.00 84.19 85 LEU A O 1
ATOM 664 N N . SER A 1 86 ? 1.133 -2.579 -1.364 1.00 85.38 86 SER A N 1
ATOM 665 C CA . SER A 1 86 ? 1.615 -3.703 -2.161 1.00 85.38 86 SER A CA 1
ATOM 666 C C . SER A 1 86 ? 2.900 -4.292 -1.585 1.00 85.38 86 SER A C 1
ATOM 668 O O . SER A 1 86 ? 3.916 -3.617 -1.475 1.00 85.38 86 SER A O 1
ATOM 670 N N . LEU A 1 87 ? 2.891 -5.592 -1.291 1.00 81.38 87 LEU A N 1
ATOM 671 C CA . LEU A 1 87 ? 4.092 -6.339 -0.882 1.00 81.38 87 LEU A CA 1
ATOM 672 C C . LEU A 1 87 ? 4.747 -7.123 -2.024 1.00 81.38 87 LEU A C 1
ATOM 674 O O . LEU A 1 87 ? 5.792 -7.737 -1.838 1.00 81.38 87 LEU A O 1
ATOM 678 N N . VAL A 1 88 ? 4.069 -7.219 -3.165 1.00 85.62 88 VAL A N 1
ATOM 679 C CA . VAL A 1 88 ? 4.365 -8.226 -4.196 1.00 85.62 88 VAL A CA 1
ATOM 680 C C . VAL A 1 88 ? 4.250 -7.666 -5.601 1.00 85.62 88 VAL A C 1
ATOM 682 O O . VAL A 1 88 ? 4.115 -8.443 -6.532 1.00 85.62 88 VAL A O 1
ATOM 685 N N . LEU A 1 89 ? 4.190 -6.352 -5.766 1.00 88.44 89 LEU A N 1
ATOM 686 C CA . LEU A 1 89 ? 4.082 -5.712 -7.069 1.00 88.44 89 LEU A CA 1
ATOM 687 C C . LEU A 1 89 ? 4.854 -4.407 -7.008 1.00 88.44 89 LEU A C 1
ATOM 689 O O . LEU A 1 89 ? 4.514 -3.550 -6.193 1.00 88.44 89 LEU A O 1
ATOM 693 N N . ASN A 1 90 ? 5.861 -4.302 -7.865 1.00 90.75 90 ASN A N 1
ATOM 694 C CA . ASN A 1 90 ? 6.742 -3.158 -8.018 1.00 90.75 90 ASN A CA 1
ATOM 695 C C . ASN A 1 90 ? 6.851 -2.819 -9.504 1.00 90.75 90 ASN A C 1
ATOM 697 O O . ASN A 1 90 ? 6.771 -3.699 -10.368 1.00 90.75 90 ASN A O 1
ATOM 701 N N . TYR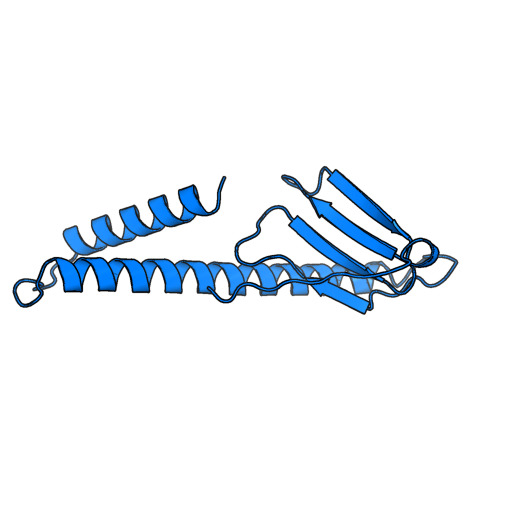 A 1 91 ? 7.069 -1.545 -9.776 1.00 92.56 91 TYR A N 1
ATOM 702 C CA . TYR A 1 91 ? 7.209 -0.992 -11.107 1.00 92.56 91 TYR A CA 1
ATOM 703 C C . TYR A 1 91 ? 8.523 -0.227 -11.193 1.00 92.56 91 TYR A C 1
ATOM 705 O O . TYR A 1 91 ? 8.814 0.605 -10.334 1.00 92.56 91 TYR A O 1
ATOM 713 N N . THR A 1 92 ? 9.272 -0.474 -12.260 1.00 92.75 92 THR A N 1
ATOM 714 C CA . THR A 1 92 ? 10.472 0.282 -12.620 1.00 92.75 92 THR A CA 1
ATOM 715 C C . THR A 1 92 ? 10.300 0.775 -14.045 1.00 92.75 92 THR A C 1
ATOM 717 O O . THR A 1 92 ? 10.030 -0.011 -14.947 1.00 92.75 92 THR A O 1
ATOM 720 N N . ILE A 1 93 ? 10.446 2.073 -14.262 1.00 93.31 93 ILE A N 1
ATOM 721 C CA . ILE A 1 93 ? 10.439 2.685 -15.588 1.00 93.31 93 ILE A CA 1
ATOM 722 C C . ILE A 1 93 ? 11.873 3.083 -15.896 1.00 93.31 93 ILE A C 1
ATOM 724 O O . ILE A 1 93 ? 12.491 3.814 -15.121 1.00 93.31 93 ILE A O 1
ATOM 728 N N . THR A 1 94 ? 12.391 2.608 -17.020 1.00 93.50 94 THR A N 1
ATOM 729 C CA . THR A 1 94 ? 13.692 3.006 -17.557 1.00 93.50 94 THR A CA 1
ATOM 730 C C . THR A 1 94 ? 13.514 3.874 -18.800 1.00 93.50 94 THR A C 1
ATOM 732 O O . THR A 1 94 ? 12.391 4.118 -19.250 1.00 93.50 94 THR A O 1
ATOM 735 N N . ASN A 1 95 ? 14.618 4.342 -19.375 1.00 92.69 95 ASN A N 1
ATOM 736 C CA . ASN A 1 95 ? 14.637 4.985 -20.689 1.00 92.69 95 ASN A CA 1
ATOM 737 C C . ASN A 1 95 ? 14.316 4.024 -21.860 1.00 92.69 95 ASN A C 1
ATOM 739 O O . ASN A 1 95 ? 14.110 4.502 -22.975 1.00 92.69 95 ASN A O 1
ATOM 743 N N . GLU A 1 96 ? 14.202 2.710 -21.626 1.00 93.88 96 GLU A N 1
ATOM 744 C CA . GLU A 1 96 ? 13.888 1.713 -22.663 1.00 93.88 96 GLU A CA 1
ATOM 745 C C . GLU A 1 96 ? 12.575 0.954 -22.439 1.00 93.88 96 GLU A C 1
ATOM 747 O O . GLU A 1 96 ? 11.881 0.641 -23.410 1.00 93.88 96 GLU A O 1
ATOM 752 N N . ARG A 1 97 ? 12.205 0.637 -21.190 1.00 94.75 97 ARG A N 1
ATOM 753 C CA . ARG A 1 97 ? 11.064 -0.241 -20.887 1.00 94.75 97 ARG A CA 1
ATOM 754 C C . ARG A 1 97 ? 10.406 0.040 -19.537 1.00 94.75 97 ARG A C 1
ATOM 756 O O . ARG A 1 97 ? 10.974 0.649 -18.635 1.00 94.75 97 ARG A O 1
ATOM 763 N N . ILE A 1 98 ? 9.193 -0.478 -19.384 1.00 94.56 98 ILE A N 1
ATOM 764 C CA . ILE A 1 98 ? 8.504 -0.594 -18.096 1.00 94.56 98 ILE A CA 1
ATOM 765 C C . ILE A 1 98 ? 8.697 -2.031 -17.604 1.00 94.56 98 ILE A C 1
ATOM 767 O O . ILE A 1 98 ? 8.226 -2.970 -18.247 1.00 94.56 98 ILE A O 1
ATOM 771 N N . LYS A 1 99 ? 9.391 -2.201 -16.478 1.00 94.00 99 LYS A N 1
ATOM 772 C CA . LYS A 1 99 ? 9.595 -3.477 -15.784 1.00 94.00 99 LYS A CA 1
ATOM 773 C C . LYS A 1 99 ? 8.532 -3.607 -14.687 1.00 94.00 99 LYS A C 1
ATOM 775 O O . LYS A 1 99 ? 8.434 -2.762 -13.797 1.00 94.00 99 LYS A O 1
ATOM 780 N N . ILE A 1 100 ? 7.729 -4.662 -14.751 1.00 94.19 100 ILE A N 1
ATOM 781 C CA . ILE A 1 100 ? 6.699 -5.005 -13.769 1.00 94.19 100 ILE A CA 1
ATOM 782 C C . ILE A 1 100 ? 7.160 -6.274 -13.061 1.00 94.19 100 ILE A C 1
ATOM 784 O O . ILE A 1 100 ? 7.158 -7.360 -13.643 1.00 94.19 100 ILE A O 1
ATOM 788 N N . THR A 1 101 ? 7.543 -6.150 -11.795 1.00 91.12 101 THR A N 1
ATOM 789 C CA . THR A 1 101 ? 7.956 -7.294 -10.976 1.00 91.12 101 THR A CA 1
ATOM 790 C C . THR A 1 101 ? 6.837 -7.632 -10.016 1.00 91.12 101 THR A C 1
ATOM 792 O O . THR A 1 101 ? 6.389 -6.776 -9.252 1.00 91.12 101 THR A O 1
ATOM 795 N N . SER A 1 102 ? 6.379 -8.882 -10.040 1.00 90.44 102 SER A N 1
ATOM 796 C CA . SER A 1 102 ? 5.274 -9.329 -9.208 1.00 90.44 102 SER A CA 1
ATOM 797 C C . SER A 1 102 ? 5.459 -10.707 -8.566 1.00 90.44 102 SER A C 1
ATOM 799 O O . SER A 1 102 ? 6.335 -11.501 -8.916 1.00 90.44 102 SER A O 1
ATOM 801 N N . GLY A 1 103 ? 4.608 -10.996 -7.583 1.00 81.88 103 GLY A N 1
ATOM 802 C CA . GLY A 1 103 ? 4.606 -12.244 -6.831 1.00 81.88 103 GLY A CA 1
ATOM 803 C C . GLY A 1 103 ? 5.564 -12.248 -5.639 1.00 81.88 103 GLY A C 1
ATOM 804 O O . GLY A 1 103 ? 6.349 -11.331 -5.406 1.00 81.88 103 GLY A O 1
ATOM 805 N N . LEU A 1 104 ? 5.473 -13.307 -4.834 1.00 75.94 104 LEU A N 1
ATOM 806 C CA . LEU A 1 104 ? 6.313 -13.469 -3.650 1.00 75.94 104 LEU A CA 1
ATOM 807 C C . LEU A 1 104 ? 7.770 -13.692 -4.080 1.00 75.94 104 LEU A C 1
ATOM 809 O O . LEU A 1 104 ? 8.044 -14.683 -4.759 1.00 75.94 104 LEU A O 1
ATOM 813 N N . LEU A 1 105 ? 8.675 -12.802 -3.655 1.00 70.62 105 LEU A N 1
ATOM 814 C CA . LEU A 1 105 ? 10.091 -12.766 -4.060 1.00 70.62 105 LEU A CA 1
ATOM 815 C C . LEU A 1 105 ? 10.307 -12.471 -5.557 1.00 70.62 105 LEU A C 1
ATOM 817 O O . LEU A 1 105 ? 11.259 -12.972 -6.143 1.00 70.62 105 LEU A O 1
ATOM 821 N N . GLY A 1 106 ? 9.402 -11.717 -6.192 1.00 66.62 106 GLY A N 1
ATOM 822 C CA . GLY A 1 106 ? 9.598 -11.246 -7.569 1.00 66.62 106 GLY A CA 1
ATOM 823 C C . GLY A 1 106 ? 9.585 -12.343 -8.634 1.00 66.62 106 GLY A C 1
ATOM 824 O O . GLY A 1 106 ? 10.134 -12.159 -9.702 1.00 66.62 106 GLY A O 1
ATOM 825 N N . LYS A 1 107 ? 8.966 -13.500 -8.374 1.00 78.12 107 LYS A N 1
ATOM 826 C CA . LYS A 1 107 ? 8.991 -14.655 -9.294 1.00 78.12 107 LYS A CA 1
ATOM 827 C C . LYS A 1 107 ? 8.422 -14.394 -10.692 1.00 78.12 107 LYS A C 1
ATOM 829 O O . LYS A 1 107 ? 8.651 -15.211 -11.582 1.00 78.12 107 LYS A O 1
ATOM 834 N N . ALA A 1 108 ? 7.629 -13.344 -10.869 1.00 87.56 108 ALA A N 1
ATOM 835 C CA . ALA A 1 108 ? 7.086 -12.956 -12.158 1.00 87.56 108 ALA A CA 1
ATOM 836 C C . ALA A 1 108 ? 7.663 -11.603 -12.573 1.00 87.56 108 ALA A C 1
ATOM 838 O O . ALA A 1 108 ? 7.597 -10.639 -11.814 1.00 87.56 108 ALA A O 1
ATOM 839 N N . HIS A 1 109 ? 8.172 -11.541 -13.798 1.00 90.00 109 HIS A N 1
ATOM 840 C CA . HIS A 1 109 ? 8.656 -10.316 -14.417 1.00 90.00 109 HIS A CA 1
ATOM 841 C C . HIS A 1 109 ? 7.984 -10.148 -15.772 1.00 90.00 109 HIS A C 1
ATOM 843 O O . HIS A 1 109 ? 7.904 -11.095 -16.558 1.00 90.00 109 HIS A O 1
ATOM 849 N N . GLU A 1 110 ? 7.521 -8.940 -16.042 1.00 93.75 110 GLU A N 1
ATOM 850 C CA . GLU A 1 110 ? 6.995 -8.531 -17.334 1.00 93.75 110 GLU A CA 1
ATOM 851 C C . GLU A 1 110 ? 7.706 -7.250 -17.762 1.00 93.75 110 GLU A C 1
ATOM 853 O O . GLU A 1 110 ? 7.826 -6.313 -16.978 1.00 93.75 110 GLU A O 1
ATOM 858 N N . ASN A 1 111 ? 8.175 -7.221 -19.008 1.00 93.94 111 ASN A N 1
ATOM 859 C CA . ASN A 1 111 ? 8.847 -6.065 -19.587 1.00 93.94 111 ASN A CA 1
ATOM 860 C C . ASN A 1 111 ? 8.036 -5.558 -20.778 1.00 93.94 111 ASN A C 1
ATOM 862 O O . ASN A 1 111 ? 7.804 -6.291 -21.744 1.00 93.94 111 ASN A O 1
ATOM 866 N N . VAL A 1 112 ? 7.641 -4.290 -20.718 1.00 94.69 112 VAL A N 1
ATOM 867 C CA . VAL A 1 112 ? 6.962 -3.587 -21.806 1.00 94.69 112 VAL A CA 1
ATOM 868 C C . VAL A 1 112 ? 7.942 -2.596 -22.415 1.00 94.69 112 VAL A C 1
ATOM 870 O O . VAL A 1 112 ? 8.200 -1.538 -21.849 1.00 94.69 112 VAL A O 1
ATOM 873 N N . GLU A 1 113 ? 8.502 -2.952 -23.568 1.00 94.94 113 GLU A N 1
ATOM 874 C CA . GLU A 1 113 ? 9.400 -2.079 -24.332 1.00 94.94 113 GLU A CA 1
ATOM 875 C C . GLU A 1 113 ? 8.684 -0.770 -24.702 1.00 94.94 113 GLU A C 1
ATOM 877 O O . GLU A 1 113 ? 7.613 -0.809 -25.319 1.00 94.94 113 GLU A O 1
ATOM 882 N N . LEU A 1 114 ? 9.273 0.388 -24.383 1.00 93.44 114 LEU A N 1
ATOM 883 C CA . LEU A 1 114 ? 8.651 1.700 -24.605 1.00 93.44 114 LEU A CA 1
ATOM 884 C C . LEU A 1 114 ? 8.361 1.957 -26.083 1.00 93.44 114 LEU A C 1
ATOM 886 O O . LEU A 1 114 ? 7.341 2.551 -26.413 1.00 93.44 114 LEU A O 1
ATOM 890 N N . ILE A 1 115 ? 9.183 1.418 -26.989 1.00 93.75 115 ILE A N 1
ATOM 891 C CA . ILE A 1 115 ? 8.945 1.496 -28.440 1.00 93.75 115 ILE A CA 1
ATOM 892 C C . ILE A 1 115 ? 7.635 0.819 -28.887 1.00 93.75 115 ILE A C 1
ATOM 894 O O . ILE A 1 115 ? 7.175 1.045 -30.005 1.00 93.75 115 ILE A O 1
ATOM 898 N N . ARG A 1 116 ? 7.050 -0.051 -28.050 1.00 93.69 116 ARG A N 1
ATOM 899 C CA . ARG A 1 116 ? 5.775 -0.737 -28.312 1.00 93.69 116 ARG A CA 1
ATOM 900 C C . ARG A 1 116 ? 4.585 -0.027 -27.671 1.00 93.69 116 ARG A C 1
ATOM 902 O O . ARG A 1 116 ? 3.450 -0.381 -27.986 1.00 93.69 116 ARG A O 1
ATOM 909 N N . VAL A 1 117 ? 4.825 0.947 -26.794 1.00 92.31 117 VAL A N 1
ATOM 910 C CA . VAL A 1 117 ? 3.774 1.747 -26.166 1.00 92.31 117 VAL A CA 1
ATOM 911 C C . VAL A 1 117 ? 3.308 2.790 -27.177 1.00 92.31 117 VAL A C 1
ATOM 913 O O . VAL A 1 117 ? 4.078 3.645 -27.602 1.00 92.31 117 VAL A O 1
ATOM 916 N N . GLN A 1 118 ? 2.051 2.686 -27.604 1.00 92.56 118 GLN A N 1
ATOM 917 C CA . GLN A 1 118 ? 1.467 3.602 -28.592 1.00 92.56 118 GLN A CA 1
ATOM 918 C C . GLN A 1 118 ? 0.606 4.684 -27.943 1.00 92.56 118 GLN A C 1
ATOM 920 O O . GLN A 1 118 ? 0.621 5.822 -28.402 1.00 92.56 118 GLN A O 1
ATOM 925 N N . ASP A 1 119 ? -0.129 4.325 -26.891 1.00 94.06 119 ASP A N 1
ATOM 926 C CA . ASP A 1 119 ? -1.012 5.224 -26.154 1.00 94.06 119 ASP A CA 1
ATOM 927 C C . ASP A 1 119 ? -1.095 4.788 -24.685 1.00 94.06 119 ASP A C 1
ATOM 929 O O . ASP A 1 119 ? -0.792 3.633 -24.356 1.00 94.06 119 ASP A O 1
ATOM 933 N N . VAL A 1 120 ? -1.478 5.713 -23.805 1.00 90.19 120 VAL A N 1
ATOM 934 C CA . VAL A 1 120 ? -1.613 5.479 -22.365 1.00 90.19 120 VAL A CA 1
ATOM 935 C C . VAL A 1 120 ? -2.923 6.076 -21.871 1.00 90.19 120 VAL A C 1
ATOM 937 O O . VAL A 1 120 ? -3.061 7.290 -21.726 1.00 90.19 120 VAL A O 1
ATOM 940 N N . ASP A 1 121 ? -3.854 5.196 -21.518 1.00 93.44 121 ASP A N 1
ATOM 941 C CA . ASP A 1 121 ? -5.071 5.560 -20.805 1.00 93.44 121 ASP A CA 1
ATOM 942 C C . ASP A 1 121 ? -4.860 5.455 -19.293 1.00 93.44 121 ASP A C 1
ATOM 944 O O . ASP A 1 121 ? -4.311 4.478 -18.778 1.00 93.44 121 ASP A O 1
ATOM 948 N N . HIS A 1 122 ? -5.344 6.453 -18.558 1.00 87.88 122 HIS A N 1
ATOM 949 C CA . HIS A 1 122 ? -5.263 6.489 -17.103 1.00 87.88 122 HIS A CA 1
ATOM 950 C C . HIS A 1 122 ? -6.609 6.885 -16.494 1.00 87.88 122 HIS A C 1
ATOM 952 O O . HIS A 1 122 ? -7.249 7.852 -16.911 1.00 87.88 122 HIS A O 1
ATOM 958 N N . SER A 1 123 ? -6.996 6.170 -15.439 1.00 89.38 123 SER A N 1
ATOM 959 C CA . SER A 1 123 ? -8.104 6.538 -14.564 1.00 89.38 123 SER A CA 1
ATOM 960 C C . SER A 1 123 ? -7.673 6.424 -13.108 1.00 89.38 123 SER A C 1
ATOM 962 O O . SER A 1 123 ? -7.182 5.372 -12.698 1.00 89.38 123 SER A O 1
ATOM 964 N N . GLN A 1 124 ? -7.924 7.465 -12.319 1.00 81.12 124 GLN A N 1
ATOM 965 C CA . GLN A 1 124 ? -7.730 7.452 -10.873 1.00 81.12 124 GLN A CA 1
ATOM 966 C C . GLN A 1 124 ? -9.083 7.600 -10.186 1.00 81.12 124 GLN A C 1
ATOM 968 O O . GLN A 1 124 ? -9.802 8.573 -10.406 1.00 81.12 124 GLN A O 1
ATOM 973 N N . THR A 1 125 ? -9.425 6.648 -9.328 1.00 77.50 125 THR A N 1
ATOM 974 C CA . THR A 1 125 ? -10.465 6.846 -8.318 1.00 77.50 125 THR A CA 1
ATOM 975 C C . THR A 1 125 ? -9.818 7.435 -7.074 1.00 77.50 125 THR A C 1
ATOM 977 O O . THR A 1 125 ? -8.872 6.855 -6.543 1.00 77.50 125 THR A O 1
ATOM 980 N N . PHE A 1 126 ? -10.323 8.580 -6.611 1.00 53.09 126 PHE A N 1
ATOM 981 C CA . PHE A 1 126 ? -10.104 8.996 -5.228 1.00 53.09 126 PHE A CA 1
ATOM 982 C C . PHE A 1 126 ? -10.782 7.975 -4.305 1.00 53.09 126 PHE A C 1
ATOM 984 O O . PHE A 1 126 ? -11.859 7.478 -4.644 1.00 53.09 126 PHE A O 1
ATOM 991 N N . GLY A 1 127 ? -10.111 7.634 -3.202 1.00 50.12 127 GLY A N 1
ATOM 992 C CA . GLY A 1 127 ? -10.679 6.809 -2.133 1.00 50.12 127 GLY A CA 1
ATOM 993 C C . GLY A 1 127 ? -11.942 7.423 -1.549 1.00 50.12 127 GLY A C 1
ATOM 994 O O . GLY A 1 127 ? -11.980 8.669 -1.429 1.00 50.12 127 GLY A O 1
#